Protein AF-A0A6V7J7A9-F1 (afdb_monomer_lite)

pLDDT: mean 93.99, std 9.06, range [58.25, 98.62]

InterPro domains:
  IPR006077 Vinculin/alpha-catenin [PF01044] (7-82)
  IPR030045 Alpha-catulin 1 [PTHR46342] (4-82)
  IPR036723 Alpha-catenin/vinculin-like superfamily [SSF47220] (5-82)

Radius of gyration: 24.55 Å; chains: 1; bounding box: 48×20×72 Å

Foldseek 3Di:
DVVVVVVVVVVVVVVVVVVVVVVVVVVVVVVVLVVVLVVLVVQLVVLVVLLVVDDDDVSNVVSVVSSVVSVVVNVVSVVVVD

Sequence (82 aa):
MEDTLADRGSVVRAARCLLGSVTRVLLLADIVVVKQLLLAKDKVARSLGRLESVSNFTEFVKAFSQFGAEMVELAHLTGDRQ

Organism: NCBI:txid1563983

Secondary structure (DSSP, 8-state):
-HHHHHHHHHHHHHHHHHHHHHHHHHHHHHHHHHHHHHHHHHHHHHHHHHHHT--SHHHHHHHHHHHHHHHHHHHHHHHTT-

Structure (mmCIF, N/CA/C/O backbone):
data_AF-A0A6V7J7A9-F1
#
_entry.id   AF-A0A6V7J7A9-F1
#
loop_
_atom_site.group_PDB
_atom_site.id
_atom_site.type_symbol
_atom_site.label_atom_id
_atom_site.label_alt_id
_atom_site.label_comp_id
_atom_site.label_asym_id
_atom_site.label_entity_id
_atom_site.label_seq_id
_atom_site.pdbx_PDB_ins_code
_atom_site.Cartn_x
_atom_site.Cartn_y
_atom_site.Cartn_z
_atom_site.occupancy
_atom_site.B_iso_or_equiv
_atom_site.auth_seq_id
_atom_site.auth_comp_id
_atom_site.auth_asym_id
_atom_site.auth_atom_id
_atom_site.pdbx_PDB_model_num
ATOM 1 N N . MET A 1 1 ? 32.816 2.642 -42.708 1.00 58.25 1 MET A N 1
ATOM 2 C CA . MET A 1 1 ? 31.433 3.177 -42.637 1.00 58.25 1 MET A CA 1
ATOM 3 C C . MET A 1 1 ? 30.473 2.146 -42.031 1.00 58.25 1 MET A C 1
ATOM 5 O O . MET A 1 1 ? 29.618 2.545 -41.252 1.00 58.25 1 MET A O 1
ATOM 9 N N . GLU A 1 2 ? 30.647 0.840 -42.293 1.00 61.19 2 GLU A N 1
ATOM 10 C CA . GLU A 1 2 ? 29.889 -0.250 -41.638 1.00 61.19 2 GLU A CA 1
ATOM 11 C C . GLU A 1 2 ? 30.115 -0.369 -40.118 1.00 61.19 2 GLU A C 1
ATOM 13 O O . GLU A 1 2 ? 29.138 -0.513 -39.383 1.00 61.19 2 GLU A O 1
ATOM 18 N N . ASP A 1 3 ? 31.349 -0.215 -39.621 1.00 64.50 3 ASP A N 1
ATOM 19 C CA . ASP A 1 3 ? 31.643 -0.328 -38.177 1.00 64.50 3 ASP A CA 1
ATOM 20 C C . ASP A 1 3 ? 30.863 0.678 -37.315 1.00 64.50 3 ASP A C 1
ATOM 22 O O . ASP A 1 3 ? 30.385 0.355 -36.230 1.00 64.50 3 ASP A O 1
ATOM 26 N N . THR A 1 4 ? 30.646 1.894 -37.821 1.00 72.75 4 THR A N 1
ATOM 27 C CA . THR A 1 4 ? 29.897 2.944 -37.113 1.00 72.75 4 THR A CA 1
ATOM 28 C C . THR A 1 4 ? 28.396 2.632 -37.024 1.00 72.75 4 THR A C 1
ATOM 30 O O . THR A 1 4 ? 27.729 3.043 -36.073 1.00 72.75 4 THR A O 1
ATOM 33 N N . LEU A 1 5 ? 27.840 1.905 -38.000 1.00 71.12 5 LEU A N 1
ATOM 34 C CA . LEU A 1 5 ? 26.440 1.463 -37.978 1.00 71.12 5 LEU A CA 1
ATOM 35 C C . LEU A 1 5 ? 26.249 0.282 -37.017 1.00 71.12 5 LEU A C 1
ATOM 37 O O . LEU A 1 5 ? 25.265 0.253 -36.272 1.00 71.12 5 LEU A O 1
ATOM 41 N N . ALA A 1 6 ? 27.204 -0.654 -36.990 1.00 74.50 6 ALA A N 1
ATOM 42 C CA . ALA A 1 6 ? 27.219 -1.765 -36.042 1.00 74.50 6 ALA A CA 1
ATOM 43 C C . ALA A 1 6 ? 27.331 -1.271 -34.588 1.00 74.50 6 ALA A C 1
ATOM 45 O O . ALA A 1 6 ? 26.589 -1.744 -33.720 1.00 74.50 6 ALA A O 1
ATOM 46 N N . ASP A 1 7 ? 28.177 -0.267 -34.342 1.00 84.19 7 ASP A N 1
ATOM 47 C CA . ASP A 1 7 ? 28.346 0.365 -33.033 1.00 84.19 7 ASP A CA 1
ATOM 48 C C . ASP A 1 7 ? 27.070 1.084 -32.569 1.00 84.19 7 ASP A C 1
ATOM 50 O O . ASP A 1 7 ? 26.560 0.812 -31.481 1.00 84.19 7 ASP A O 1
ATOM 54 N N . ARG A 1 8 ? 26.433 1.878 -33.445 1.00 88.75 8 ARG A N 1
ATOM 55 C CA . ARG A 1 8 ? 25.109 2.468 -33.163 1.00 88.75 8 ARG A CA 1
ATOM 56 C C . ARG A 1 8 ? 24.061 1.404 -32.836 1.00 88.75 8 ARG A C 1
ATOM 58 O O . ARG A 1 8 ? 23.281 1.576 -31.901 1.00 88.75 8 ARG A O 1
ATOM 65 N N . GLY A 1 9 ? 24.048 0.288 -33.564 1.00 92.19 9 GLY A N 1
ATOM 66 C CA . GLY A 1 9 ? 23.161 -0.839 -33.274 1.00 92.19 9 GLY A CA 1
ATOM 67 C C . GLY A 1 9 ? 23.423 -1.466 -31.900 1.00 92.19 9 GLY A C 1
ATOM 68 O O . GLY A 1 9 ? 22.477 -1.850 -31.205 1.00 92.19 9 GLY A O 1
ATOM 69 N N . SER A 1 10 ? 24.690 -1.539 -31.486 1.00 93.69 10 SER A N 1
ATOM 70 C CA . SER A 1 10 ? 25.101 -2.035 -30.170 1.00 93.69 10 SER A CA 1
ATOM 71 C C . SER A 1 10 ? 24.627 -1.111 -29.041 1.00 93.69 10 SER A C 1
ATOM 73 O O . SER A 1 10 ? 23.966 -1.577 -28.109 1.00 93.69 10 SER A O 1
ATOM 75 N N . VAL A 1 11 ? 24.829 0.202 -29.195 1.00 95.25 11 VAL A N 1
ATOM 76 C CA . VAL A 1 11 ? 24.411 1.232 -28.235 1.00 95.25 11 VAL A CA 1
ATOM 77 C C . VAL A 1 11 ? 22.894 1.243 -28.080 1.00 95.25 11 VAL A C 1
ATOM 79 O O . VAL A 1 11 ? 22.383 1.242 -26.962 1.00 95.25 11 VAL A O 1
ATOM 82 N N . VAL A 1 12 ? 22.148 1.174 -29.185 1.00 96.31 12 VAL A N 1
ATOM 83 C CA . VAL A 1 12 ? 20.679 1.149 -29.138 1.00 96.31 12 VAL A CA 1
ATOM 84 C C . VAL A 1 12 ? 20.169 -0.120 -28.438 1.00 96.31 12 VAL A C 1
ATOM 86 O O . VAL A 1 12 ? 19.201 -0.056 -27.676 1.00 96.31 12 VAL A O 1
ATOM 89 N N . ARG A 1 13 ? 20.808 -1.283 -28.642 1.00 96.06 13 ARG A N 1
ATOM 90 C CA . ARG A 1 13 ? 20.467 -2.508 -27.894 1.00 96.06 13 ARG A CA 1
ATOM 91 C C . ARG A 1 13 ? 20.756 -2.359 -26.400 1.00 96.06 13 ARG A C 1
ATOM 93 O O . ARG A 1 13 ? 19.890 -2.701 -25.598 1.00 96.06 13 ARG A O 1
ATOM 100 N N . ALA A 1 14 ? 21.918 -1.821 -26.035 1.00 96.75 14 ALA A N 1
ATOM 101 C CA . ALA A 1 14 ? 22.287 -1.592 -24.641 1.00 96.75 14 ALA A CA 1
ATOM 102 C C . ALA A 1 14 ? 21.311 -0.627 -23.947 1.00 96.75 14 ALA A C 1
ATOM 104 O O . ALA A 1 14 ? 20.801 -0.936 -22.872 1.00 96.75 14 ALA A O 1
ATOM 105 N N . ALA A 1 15 ? 20.964 0.483 -24.605 1.00 97.81 15 ALA A N 1
ATOM 106 C CA . ALA A 1 15 ? 19.993 1.451 -24.105 1.00 97.81 15 ALA A CA 1
ATOM 107 C C . ALA A 1 15 ? 18.602 0.829 -23.904 1.00 97.81 15 ALA A C 1
ATOM 109 O O . ALA A 1 15 ? 17.975 1.048 -22.869 1.00 97.81 15 ALA A O 1
ATOM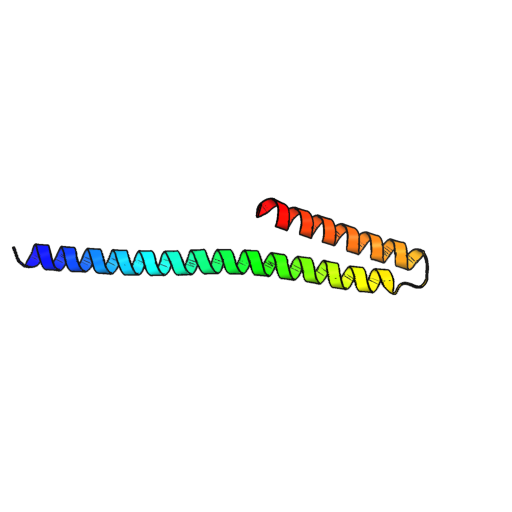 110 N N . ARG A 1 16 ? 18.132 -0.006 -24.845 1.00 97.81 16 ARG A N 1
ATOM 111 C CA . ARG A 1 16 ? 16.865 -0.744 -24.687 1.00 97.81 16 ARG A CA 1
ATOM 112 C C . ARG A 1 16 ? 16.900 -1.722 -23.514 1.00 97.81 16 ARG A C 1
ATOM 114 O O . ARG A 1 16 ? 15.934 -1.779 -22.759 1.00 97.81 16 ARG A O 1
ATOM 121 N N . CYS A 1 17 ? 17.994 -2.465 -23.338 1.00 98.25 17 CYS A N 1
ATOM 122 C CA . CYS A 1 17 ? 18.162 -3.348 -22.181 1.00 98.25 17 CYS A CA 1
ATOM 123 C C . CYS A 1 17 ? 18.146 -2.567 -20.863 1.00 98.25 17 CYS A C 1
ATOM 125 O O . CYS A 1 17 ? 17.497 -2.998 -19.910 1.00 98.25 17 CYS A O 1
ATOM 127 N N . LEU A 1 18 ? 18.823 -1.417 -20.812 1.00 98.25 18 LEU A N 1
ATOM 128 C CA . LEU A 1 18 ? 18.834 -0.558 -19.633 1.00 98.25 18 LEU A CA 1
ATOM 129 C C . LEU A 1 18 ? 17.429 -0.043 -19.314 1.00 98.25 18 LEU A C 1
ATOM 131 O O . LEU A 1 18 ? 16.962 -0.239 -18.196 1.00 98.25 18 LEU A O 1
ATOM 135 N N . LEU A 1 19 ? 16.730 0.529 -20.299 1.00 98.31 19 LEU A N 1
ATOM 136 C CA . LEU A 1 19 ? 15.348 0.992 -20.149 1.00 98.31 19 LEU A CA 1
ATOM 137 C C . LEU A 1 19 ? 14.434 -0.132 -19.654 1.00 98.31 19 LEU A C 1
ATOM 139 O O . LEU A 1 19 ? 13.737 0.046 -18.662 1.00 98.31 19 LEU A O 1
ATOM 143 N N . GLY A 1 20 ? 14.498 -1.317 -20.267 1.00 98.50 20 GLY A N 1
ATOM 144 C CA . GLY A 1 20 ? 13.695 -2.463 -19.839 1.00 98.50 20 GLY A CA 1
ATOM 145 C C . GLY A 1 20 ? 13.997 -2.920 -18.408 1.00 98.50 20 GLY A C 1
ATOM 146 O O . GLY A 1 20 ? 13.102 -3.361 -17.689 1.00 98.50 20 GLY A O 1
ATOM 147 N N . SER A 1 21 ? 15.245 -2.818 -17.953 1.00 98.50 21 SER A N 1
ATOM 148 C CA . SER A 1 21 ? 15.611 -3.118 -16.563 1.00 98.50 21 SER A CA 1
ATOM 149 C C . SER A 1 21 ? 15.135 -2.037 -15.594 1.00 98.50 21 SER A C 1
ATOM 151 O O . SER A 1 21 ? 14.546 -2.373 -14.571 1.00 98.50 21 SER A O 1
ATOM 153 N N . VAL A 1 22 ? 15.299 -0.758 -15.940 1.00 98.50 22 VAL A N 1
ATOM 154 C CA . VAL A 1 22 ? 14.811 0.372 -15.134 1.00 98.50 22 VAL A CA 1
ATOM 155 C C . VAL A 1 22 ? 13.292 0.310 -14.982 1.00 98.50 22 VAL A C 1
ATOM 157 O O . VAL A 1 22 ? 12.796 0.367 -13.861 1.00 98.50 22 VAL A O 1
ATOM 160 N N . THR A 1 23 ? 12.544 0.098 -16.069 1.00 98.50 23 THR A N 1
ATOM 161 C CA . THR A 1 23 ? 11.082 -0.042 -16.012 1.00 98.50 23 THR A CA 1
ATOM 162 C C . THR A 1 23 ? 10.661 -1.182 -15.087 1.00 98.50 23 THR A C 1
ATOM 164 O O . THR A 1 23 ? 9.765 -0.998 -14.270 1.00 98.50 23 THR A O 1
ATOM 167 N N . ARG A 1 24 ? 11.326 -2.344 -15.151 1.00 98.62 24 ARG A N 1
ATOM 168 C CA . ARG A 1 24 ? 11.027 -3.474 -14.253 1.00 98.62 24 ARG A CA 1
ATOM 169 C C . ARG A 1 24 ? 11.254 -3.125 -12.782 1.00 98.62 24 ARG A C 1
ATOM 171 O O . ARG A 1 24 ? 10.435 -3.500 -11.950 1.00 98.62 24 ARG A O 1
ATOM 178 N N . VAL A 1 25 ? 12.322 -2.396 -12.462 1.00 98.62 25 VAL A N 1
ATOM 179 C CA . VAL A 1 25 ? 12.607 -1.957 -11.086 1.00 98.62 25 VAL A CA 1
ATOM 180 C C . VAL A 1 25 ? 11.567 -0.951 -10.598 1.00 98.62 25 VAL A C 1
ATOM 182 O O . VAL A 1 25 ? 11.053 -1.110 -9.495 1.00 98.62 25 VAL A O 1
ATOM 185 N N . LEU A 1 26 ? 11.212 0.042 -11.417 1.00 98.12 26 LEU A N 1
ATOM 186 C CA . LEU A 1 26 ? 10.199 1.039 -11.058 1.00 98.12 26 LEU A CA 1
ATOM 187 C C . LEU A 1 26 ? 8.822 0.398 -10.833 1.00 98.12 26 LEU A C 1
ATOM 189 O O . LEU A 1 26 ? 8.148 0.726 -9.862 1.00 98.12 26 LEU A O 1
ATOM 193 N N . LEU A 1 27 ? 8.439 -0.572 -11.669 1.00 98.44 27 LEU A N 1
ATOM 194 C CA . LEU A 1 27 ? 7.208 -1.342 -11.472 1.00 98.44 27 LEU A CA 1
ATOM 195 C C . LEU A 1 27 ? 7.245 -2.170 -10.183 1.00 98.44 27 LEU A C 1
ATOM 197 O O . LEU A 1 27 ? 6.255 -2.225 -9.463 1.00 98.44 27 LEU A O 1
ATOM 201 N N . LEU A 1 28 ? 8.376 -2.809 -9.866 1.00 98.31 28 LEU A N 1
ATOM 202 C CA . LEU A 1 28 ? 8.518 -3.534 -8.602 1.00 98.31 28 LEU A CA 1
ATOM 203 C C . LEU A 1 28 ? 8.415 -2.601 -7.395 1.00 98.31 28 LEU A C 1
ATOM 205 O O . LEU A 1 28 ? 7.773 -2.971 -6.415 1.00 98.31 28 LEU A O 1
ATOM 209 N N . ALA A 1 29 ? 9.006 -1.408 -7.466 1.00 97.00 29 ALA A N 1
ATOM 210 C CA . ALA A 1 29 ? 8.884 -0.406 -6.415 1.00 97.00 29 ALA A CA 1
ATOM 211 C C . ALA A 1 29 ? 7.414 -0.008 -6.196 1.00 97.00 29 ALA A C 1
ATOM 213 O O . ALA A 1 29 ? 6.941 -0.053 -5.062 1.00 97.00 29 ALA A O 1
ATOM 214 N N . ASP A 1 30 ? 6.671 0.271 -7.271 1.00 96.56 30 ASP A N 1
ATOM 215 C CA . ASP A 1 30 ? 5.238 0.584 -7.194 1.00 96.56 30 ASP A CA 1
ATOM 216 C C . ASP A 1 30 ? 4.424 -0.574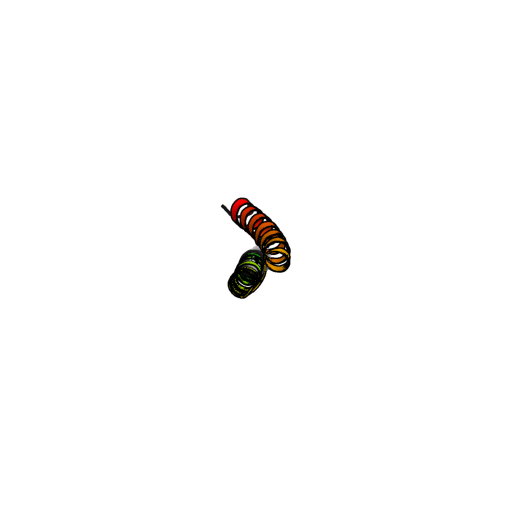 -6.585 1.00 96.56 30 ASP A C 1
ATOM 218 O O . ASP A 1 30 ? 3.648 -0.384 -5.646 1.00 96.56 30 ASP A O 1
ATOM 222 N N . ILE A 1 31 ? 4.682 -1.813 -7.021 1.00 97.69 31 ILE A N 1
ATOM 223 C CA . ILE A 1 31 ? 4.046 -3.014 -6.457 1.00 97.69 31 ILE A CA 1
ATOM 224 C C . ILE A 1 31 ? 4.323 -3.139 -4.952 1.00 97.69 31 ILE A C 1
ATOM 226 O O . ILE A 1 31 ? 3.428 -3.523 -4.196 1.00 97.69 31 ILE A O 1
ATOM 230 N N . VAL A 1 32 ? 5.547 -2.854 -4.499 1.00 96.94 32 VAL A N 1
ATOM 231 C CA . VAL A 1 32 ? 5.904 -2.910 -3.074 1.00 96.94 32 VAL A CA 1
ATOM 232 C C . VAL A 1 32 ? 5.117 -1.873 -2.275 1.00 96.94 32 VAL A C 1
ATOM 234 O O . VAL A 1 32 ? 4.562 -2.230 -1.237 1.00 96.94 32 VAL A O 1
ATOM 237 N N . VAL A 1 33 ? 4.994 -0.641 -2.775 1.00 95.44 33 VAL A N 1
ATOM 238 C CA . VAL A 1 33 ? 4.188 0.412 -2.133 1.00 95.44 33 VAL A CA 1
ATOM 239 C C . VAL A 1 33 ? 2.723 -0.018 -2.021 1.00 95.44 33 VAL A C 1
ATOM 241 O O . VAL A 1 33 ? 2.127 0.055 -0.944 1.00 95.44 33 VAL A O 1
ATOM 244 N N . VAL A 1 34 ? 2.141 -0.563 -3.095 1.00 96.81 34 VAL A N 1
ATOM 245 C CA . VAL A 1 34 ? 0.763 -1.084 -3.068 1.00 96.81 34 VAL A CA 1
ATOM 246 C C . VAL A 1 34 ? 0.615 -2.226 -2.060 1.00 96.81 34 VAL A C 1
ATOM 248 O O . VAL A 1 34 ? -0.359 -2.262 -1.309 1.00 96.81 34 VAL A O 1
ATOM 251 N N . LYS A 1 35 ? 1.581 -3.149 -1.989 1.00 97.25 35 LYS A N 1
ATOM 252 C CA . LYS A 1 35 ? 1.559 -4.240 -1.003 1.00 97.25 35 LYS A CA 1
ATOM 253 C C . LYS A 1 35 ? 1.634 -3.728 0.432 1.00 97.25 35 LYS A C 1
ATOM 255 O O . LYS A 1 35 ? 0.916 -4.251 1.278 1.00 97.25 35 LYS A O 1
ATOM 260 N N . GLN A 1 36 ? 2.458 -2.721 0.713 1.00 96.25 36 GLN A N 1
ATOM 261 C CA . GLN A 1 36 ? 2.532 -2.110 2.044 1.00 96.25 36 GLN A CA 1
ATOM 262 C C . GLN A 1 36 ? 1.188 -1.497 2.452 1.00 96.25 36 GLN A C 1
ATOM 264 O O . GLN A 1 36 ? 0.718 -1.745 3.561 1.00 96.25 36 GLN A O 1
ATOM 269 N N . LEU A 1 37 ? 0.517 -0.798 1.532 1.00 96.50 37 LEU A N 1
ATOM 270 C CA . LEU A 1 37 ? -0.826 -0.261 1.765 1.00 96.50 37 LEU A CA 1
ATOM 271 C C . LEU A 1 37 ? -1.863 -1.347 2.044 1.00 96.50 37 LEU A C 1
ATOM 273 O O . LEU A 1 37 ? -2.650 -1.221 2.982 1.00 96.50 37 LEU A O 1
ATOM 277 N N . LEU A 1 38 ? -1.858 -2.429 1.260 1.00 97.50 38 LEU A N 1
ATOM 278 C CA . LEU A 1 38 ? -2.763 -3.558 1.481 1.00 97.50 38 LEU A CA 1
ATOM 279 C C . LEU A 1 38 ? -2.526 -4.204 2.853 1.00 97.50 38 LEU A C 1
ATOM 281 O O . LEU A 1 38 ? -3.485 -4.462 3.576 1.00 97.50 38 LEU A O 1
ATOM 285 N N . LEU A 1 39 ? -1.263 -4.394 3.247 1.00 97.94 39 LEU A N 1
ATOM 286 C CA . LEU A 1 39 ? -0.907 -4.951 4.553 1.00 97.94 39 LEU A CA 1
ATOM 287 C C . LEU A 1 39 ? -1.366 -4.061 5.715 1.00 97.94 39 LEU A C 1
ATOM 289 O O . LEU A 1 39 ? -1.915 -4.579 6.690 1.00 97.94 39 LEU A O 1
ATOM 293 N N . ALA A 1 40 ? -1.178 -2.742 5.614 1.00 97.38 40 ALA A N 1
ATOM 294 C CA . ALA A 1 40 ? -1.646 -1.790 6.620 1.00 97.38 40 ALA A CA 1
ATOM 295 C C . ALA A 1 40 ? -3.179 -1.798 6.728 1.00 97.38 40 ALA A C 1
ATOM 297 O O . ALA A 1 40 ? -3.730 -1.911 7.824 1.00 97.38 40 ALA A O 1
ATOM 298 N N . LYS A 1 41 ? -3.879 -1.793 5.587 1.00 97.62 41 LYS A N 1
ATOM 299 C CA . LYS A 1 41 ? -5.343 -1.900 5.535 1.00 97.62 41 LYS A CA 1
ATOM 300 C C . LYS A 1 41 ? -5.850 -3.217 6.136 1.00 97.62 41 LYS A C 1
ATOM 302 O O . LYS A 1 41 ? -6.858 -3.222 6.839 1.00 97.62 41 LYS A O 1
ATOM 307 N N . ASP A 1 42 ? -5.159 -4.334 5.916 1.00 98.25 42 ASP A N 1
ATOM 308 C CA . ASP A 1 42 ? -5.535 -5.624 6.507 1.00 98.25 42 ASP A CA 1
ATOM 309 C C . ASP A 1 42 ? -5.275 -5.676 8.018 1.00 98.25 42 ASP A C 1
ATOM 311 O O . ASP A 1 42 ? -6.020 -6.324 8.755 1.00 98.25 42 ASP A O 1
ATOM 315 N N . LYS A 1 43 ? -4.242 -4.981 8.506 1.00 97.69 43 LYS A N 1
ATOM 316 C CA . LYS A 1 43 ? -3.978 -4.804 9.941 1.00 97.69 43 LYS A CA 1
ATOM 317 C C . LYS A 1 43 ? -5.147 -4.074 10.615 1.00 97.69 43 LYS A C 1
ATOM 319 O O . LYS A 1 43 ? -5.745 -4.640 11.527 1.00 97.69 43 LYS A O 1
ATOM 324 N N . VAL A 1 44 ? -5.550 -2.931 10.051 1.00 98.31 44 VAL A N 1
ATOM 325 C CA . VAL A 1 44 ? -6.722 -2.150 10.481 1.00 98.31 44 VAL A CA 1
ATOM 326 C C . VAL A 1 44 ? -8.002 -2.989 10.469 1.00 98.31 44 VAL A C 1
ATOM 328 O O . VAL A 1 44 ? -8.757 -2.980 11.437 1.00 98.31 44 VAL A O 1
ATOM 331 N N . ALA A 1 45 ? -8.252 -3.760 9.405 1.00 98.25 45 ALA A N 1
ATOM 332 C CA . ALA A 1 45 ? -9.441 -4.611 9.328 1.00 98.25 45 ALA A CA 1
ATOM 333 C C . ALA A 1 45 ? -9.469 -5.677 10.441 1.00 98.25 45 ALA A C 1
ATOM 335 O O . ALA A 1 45 ? -10.510 -5.917 11.053 1.00 98.25 45 ALA A O 1
ATOM 336 N N . ARG A 1 46 ? -8.320 -6.298 10.743 1.00 98.38 46 ARG A N 1
ATOM 337 C CA . ARG A 1 46 ? -8.206 -7.281 11.833 1.00 98.38 46 ARG A CA 1
ATOM 338 C C . ARG A 1 46 ? -8.394 -6.649 13.210 1.00 98.38 46 ARG A C 1
ATOM 340 O O . ARG A 1 46 ? -9.071 -7.238 14.052 1.00 98.38 46 ARG A O 1
ATOM 347 N N . SER A 1 47 ? -7.787 -5.491 13.468 1.00 98.12 47 SER A N 1
ATOM 348 C CA . SER A 1 47 ? -7.928 -4.822 14.764 1.00 98.12 47 SER A CA 1
ATOM 349 C C . SER A 1 47 ? -9.332 -4.270 14.982 1.00 98.12 47 SER A C 1
ATOM 351 O O . SER A 1 47 ? -9.813 -4.346 16.112 1.00 98.12 47 SER A O 1
ATOM 353 N N . LEU A 1 48 ? -10.018 -3.829 13.921 1.00 98.25 48 LEU A N 1
ATOM 354 C CA . LEU A 1 48 ? -11.435 -3.470 13.966 1.00 98.25 48 LEU A CA 1
ATOM 355 C C . LEU A 1 48 ? -12.309 -4.672 14.339 1.00 98.25 48 LEU A C 1
ATOM 357 O O . LEU A 1 48 ? -13.073 -4.589 15.294 1.00 98.25 48 LEU A O 1
ATOM 361 N N . GLY A 1 49 ? -12.129 -5.819 13.675 1.00 97.75 49 GLY A N 1
ATOM 362 C CA . GLY A 1 49 ? -12.873 -7.034 14.025 1.00 97.75 49 GLY A CA 1
ATOM 363 C C . GLY A 1 49 ? -12.636 -7.478 15.476 1.00 97.75 49 GLY A C 1
ATOM 364 O O . GLY A 1 49 ? -13.554 -7.922 16.161 1.00 97.75 49 GLY A O 1
ATOM 365 N N . ARG A 1 50 ? -11.415 -7.294 16.002 1.00 97.06 50 ARG A N 1
ATOM 366 C CA . ARG A 1 50 ? -11.137 -7.536 17.426 1.00 97.06 50 ARG A CA 1
ATOM 367 C C . ARG A 1 50 ? -11.852 -6.527 18.327 1.00 97.06 50 ARG A C 1
ATOM 369 O O . ARG A 1 50 ? -12.388 -6.932 19.354 1.00 97.06 50 ARG A O 1
ATOM 376 N N . LEU A 1 51 ? -11.861 -5.246 17.959 1.00 98.00 51 LEU A N 1
ATOM 377 C CA . LEU A 1 51 ? -12.555 -4.183 18.688 1.00 98.00 51 LEU A CA 1
ATOM 378 C C . LEU A 1 51 ? -14.069 -4.434 18.775 1.00 98.00 51 LEU A C 1
ATOM 380 O O . LEU A 1 51 ? -14.652 -4.176 19.820 1.00 98.00 51 LEU A O 1
ATOM 384 N N . GLU A 1 52 ? -14.683 -4.990 17.729 1.00 97.25 52 GLU A N 1
ATOM 385 C CA . GLU A 1 52 ? -16.104 -5.378 17.705 1.00 97.25 52 GLU A CA 1
ATOM 386 C C . GLU A 1 52 ? -16.425 -6.567 18.630 1.00 97.25 52 GLU A C 1
ATOM 388 O O . GLU A 1 52 ? -17.560 -6.720 19.072 1.00 97.25 52 GLU A O 1
ATOM 393 N N . SER A 1 53 ? -15.429 -7.402 18.944 1.00 96.44 53 SER A N 1
ATOM 394 C CA . SER A 1 53 ? -15.603 -8.644 19.717 1.00 96.44 53 SER A CA 1
ATOM 395 C C . SER A 1 53 ? -15.404 -8.512 21.235 1.00 96.44 53 SER A C 1
ATOM 397 O O . SER A 1 53 ? -15.627 -9.477 21.968 1.00 96.44 53 SER A O 1
ATOM 399 N N . VAL A 1 54 ? -14.947 -7.355 21.727 1.00 97.69 54 VAL A N 1
ATOM 400 C CA . VAL A 1 54 ? -14.632 -7.160 23.155 1.00 97.69 54 VAL A CA 1
ATOM 401 C C . VAL A 1 54 ? -15.890 -7.173 24.028 1.00 97.69 54 VAL A C 1
ATOM 403 O O . VAL A 1 54 ? -16.946 -6.689 23.632 1.00 97.69 54 VAL A O 1
ATOM 406 N N . SER A 1 55 ? -15.766 -7.688 25.253 1.00 95.94 55 SER A N 1
ATOM 407 C CA . SER A 1 55 ? -16.907 -7.880 26.170 1.00 95.94 55 SER A CA 1
ATOM 408 C C . SER A 1 55 ? -16.872 -6.988 27.413 1.00 95.94 55 SER A C 1
ATOM 410 O O . SER A 1 55 ? -17.808 -6.992 28.211 1.00 95.94 55 SER A O 1
ATOM 412 N N . ASN A 1 56 ? -15.798 -6.216 27.601 1.00 97.62 56 ASN A N 1
ATOM 413 C CA . ASN A 1 56 ? -15.652 -5.312 28.734 1.00 97.62 56 ASN A CA 1
ATOM 414 C C . ASN A 1 56 ? -14.872 -4.043 28.375 1.00 97.62 56 ASN A C 1
ATOM 416 O O . ASN A 1 56 ? -14.132 -3.981 27.393 1.00 97.62 56 ASN A O 1
ATOM 420 N N . PHE A 1 57 ? -15.031 -3.025 29.220 1.00 97.62 57 PHE A N 1
ATOM 421 C CA . PHE A 1 57 ? -14.483 -1.695 28.974 1.00 97.62 57 PHE A CA 1
ATOM 422 C C . PHE A 1 57 ? -12.949 -1.662 28.971 1.00 97.62 57 PHE A C 1
ATOM 424 O O . PHE A 1 57 ? -12.343 -0.970 28.157 1.00 97.62 57 PHE A O 1
ATOM 431 N N . THR A 1 58 ? -12.293 -2.428 29.844 1.00 97.88 58 THR A N 1
ATOM 432 C CA . THR A 1 58 ? -10.825 -2.458 29.900 1.00 97.88 58 THR A CA 1
ATOM 433 C C . THR A 1 58 ? -10.225 -3.045 28.622 1.00 97.88 58 THR A C 1
ATOM 435 O O . THR A 1 58 ? -9.244 -2.514 28.101 1.00 97.88 58 THR A O 1
ATOM 438 N N . GLU A 1 59 ? -10.812 -4.117 28.092 1.00 97.56 59 GLU A N 1
ATOM 439 C CA . GLU A 1 59 ? -10.429 -4.685 26.7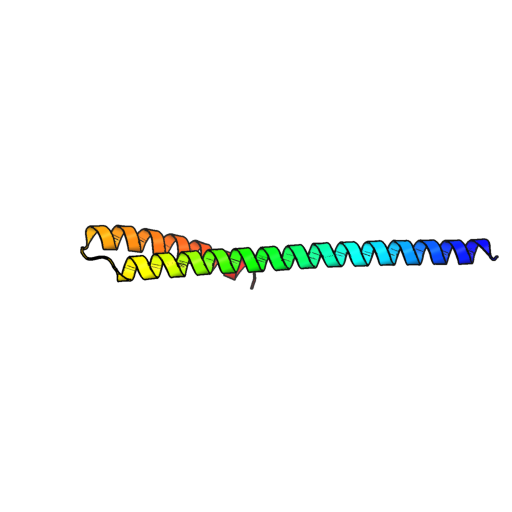97 1.00 97.56 59 GLU A CA 1
ATOM 440 C C . GLU A 1 59 ? -10.756 -3.751 25.640 1.00 97.56 59 GLU A C 1
ATOM 442 O O . GLU A 1 59 ? -9.923 -3.592 24.748 1.00 97.56 59 GLU A O 1
ATOM 447 N N . PHE A 1 60 ? -11.911 -3.082 25.687 1.00 98.38 60 PHE A N 1
ATOM 448 C CA . PHE A 1 60 ? -12.280 -2.074 24.701 1.00 98.38 60 PHE A CA 1
ATOM 449 C C . PHE A 1 60 ? -11.222 -0.975 24.600 1.00 98.38 60 PHE A C 1
ATOM 451 O O . PHE A 1 60 ? -10.724 -0.720 23.509 1.00 98.38 60 PHE A O 1
ATOM 458 N N . VAL A 1 61 ? -10.807 -0.374 25.721 1.00 98.31 61 VAL A N 1
ATOM 459 C CA . VAL A 1 61 ? -9.800 0.702 25.714 1.00 98.31 61 VAL A CA 1
ATOM 460 C C . VAL A 1 61 ? -8.479 0.222 25.100 1.00 98.31 61 VAL A C 1
ATOM 462 O O . VAL A 1 61 ? -7.880 0.928 24.286 1.00 98.31 61 VAL A O 1
ATOM 465 N N . LYS A 1 62 ? -8.043 -1.003 25.424 1.00 97.31 62 LYS A N 1
ATOM 466 C CA . LYS A 1 62 ? -6.828 -1.601 24.844 1.00 97.31 62 LYS A CA 1
ATOM 467 C C . LYS A 1 62 ? -6.970 -1.850 23.339 1.00 97.31 62 LYS A C 1
ATOM 469 O O . LYS A 1 62 ? -6.076 -1.499 22.571 1.00 97.31 62 LYS A O 1
ATOM 474 N N . ALA A 1 63 ? -8.079 -2.452 22.910 1.00 97.88 63 ALA A N 1
ATOM 475 C CA . ALA A 1 63 ? -8.334 -2.746 21.503 1.00 97.88 63 ALA A CA 1
ATOM 476 C C . ALA A 1 63 ? -8.479 -1.462 20.673 1.00 97.88 63 ALA A C 1
ATOM 478 O O . ALA A 1 63 ? -7.911 -1.382 19.585 1.00 97.88 63 ALA A O 1
ATOM 479 N N . PHE A 1 64 ? -9.163 -0.453 21.216 1.00 98.31 64 PHE A N 1
ATOM 480 C CA . PHE A 1 64 ? -9.377 0.844 20.582 1.00 98.31 64 PHE A CA 1
ATOM 481 C C . PHE A 1 64 ? -8.062 1.604 20.402 1.00 98.31 64 PHE A C 1
ATOM 483 O O . PHE A 1 64 ? -7.804 2.129 19.323 1.00 98.31 64 PHE A O 1
ATOM 490 N N . SER A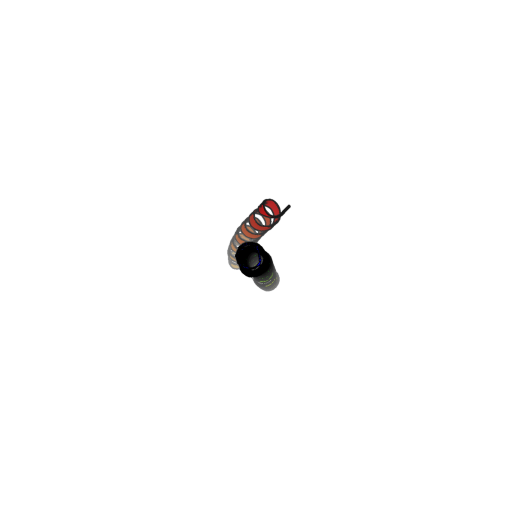 1 65 ? -7.192 1.607 21.420 1.00 98.12 65 SER A N 1
ATOM 491 C CA . SER A 1 65 ? -5.865 2.224 21.320 1.00 98.12 65 SER A CA 1
ATOM 492 C C . SER A 1 65 ? -5.013 1.586 20.216 1.00 98.12 65 SER A C 1
ATOM 494 O O . SER A 1 65 ? -4.395 2.311 19.438 1.00 98.12 65 SER A O 1
ATOM 496 N N . GLN A 1 66 ? -5.030 0.251 20.094 1.00 97.88 66 GLN A N 1
ATOM 497 C CA . GLN A 1 66 ? -4.321 -0.442 19.014 1.00 97.88 66 GLN A CA 1
ATOM 498 C C . GLN A 1 66 ? -4.906 -0.104 17.638 1.00 97.88 66 GLN A C 1
ATOM 500 O O . GLN A 1 66 ? -4.158 0.241 16.728 1.00 97.88 66 GLN A O 1
ATOM 505 N N . PHE A 1 67 ? -6.229 -0.200 17.487 1.00 98.44 67 PHE A N 1
ATOM 506 C CA . PHE A 1 67 ? -6.912 0.133 16.236 1.00 98.44 67 PHE A CA 1
ATOM 507 C C . PHE A 1 67 ? -6.598 1.572 15.797 1.00 98.44 67 PHE A C 1
ATOM 509 O O . PHE A 1 67 ? -6.249 1.806 14.643 1.00 98.44 67 PHE A O 1
ATOM 516 N N . GLY A 1 68 ? -6.640 2.526 16.733 1.00 97.94 68 GLY A N 1
ATOM 517 C CA . GLY A 1 68 ? -6.303 3.924 16.478 1.00 97.94 68 GLY A CA 1
ATOM 518 C C . GLY A 1 68 ? -4.867 4.114 15.983 1.00 97.94 68 GLY A C 1
ATOM 519 O O . GLY A 1 68 ? -4.656 4.807 14.992 1.00 97.94 68 GLY A O 1
ATOM 520 N N . ALA A 1 69 ? -3.884 3.464 16.615 1.00 97.88 69 ALA A N 1
ATOM 521 C CA . ALA A 1 69 ? -2.487 3.541 16.180 1.00 97.88 69 ALA A CA 1
ATOM 522 C C . ALA A 1 69 ? -2.287 3.001 14.750 1.00 97.88 69 ALA A C 1
ATOM 524 O O . ALA A 1 69 ? -1.583 3.609 13.946 1.00 97.88 69 ALA A O 1
ATOM 525 N N . GLU A 1 70 ? -2.943 1.890 14.413 1.00 98.06 70 GLU A N 1
ATOM 526 C CA . GLU A 1 70 ? -2.885 1.294 13.071 1.00 98.06 70 GLU A CA 1
ATOM 527 C C . GLU A 1 70 ? -3.602 2.145 12.016 1.00 98.06 70 GLU A C 1
ATOM 529 O O . GLU A 1 70 ? -3.154 2.219 10.874 1.00 98.06 70 GLU A O 1
ATOM 534 N N . MET A 1 71 ? -4.685 2.827 12.394 1.00 97.19 71 MET A N 1
ATOM 535 C CA . MET A 1 71 ? -5.369 3.788 11.527 1.00 97.19 71 MET A CA 1
ATOM 536 C C . MET A 1 71 ? -4.503 5.011 11.216 1.00 97.19 71 MET A C 1
ATOM 538 O O . MET A 1 71 ? -4.520 5.483 10.082 1.00 97.19 71 MET A O 1
ATOM 542 N N . VAL A 1 72 ? -3.724 5.509 12.183 1.00 97.38 72 VAL A N 1
ATOM 543 C CA . VAL A 1 72 ? -2.765 6.603 11.943 1.00 97.38 72 VAL A CA 1
ATOM 544 C C . VAL A 1 72 ? -1.658 6.153 10.988 1.00 97.38 72 VAL A C 1
ATOM 546 O O . VAL A 1 72 ? -1.336 6.870 10.045 1.00 97.38 72 VAL A O 1
ATOM 549 N N . GLU A 1 73 ? -1.118 4.946 11.181 1.00 95.56 73 GLU A N 1
ATOM 550 C CA . GLU A 1 73 ? -0.139 4.344 10.265 1.00 95.56 73 GLU A CA 1
ATOM 551 C C . GLU A 1 73 ? -0.698 4.238 8.835 1.00 95.56 73 GLU A C 1
ATOM 553 O O . GLU A 1 73 ? -0.041 4.651 7.879 1.00 95.56 73 GLU A O 1
ATOM 558 N N . LEU A 1 74 ? -1.938 3.755 8.684 1.00 96.62 74 LEU A N 1
ATOM 559 C CA . LEU A 1 74 ? -2.604 3.687 7.384 1.00 96.62 74 LEU A CA 1
ATOM 560 C C . LEU A 1 74 ? -2.791 5.080 6.765 1.00 96.62 74 LEU A C 1
ATOM 562 O O . LEU A 1 74 ? -2.498 5.246 5.585 1.00 96.62 74 LEU A O 1
ATOM 566 N N . ALA A 1 75 ? -3.236 6.070 7.545 1.00 96.31 75 ALA A N 1
ATOM 567 C CA . ALA A 1 75 ? -3.445 7.436 7.070 1.00 96.31 75 ALA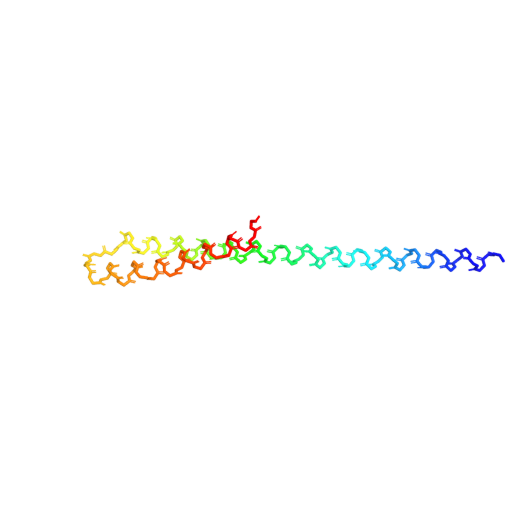 A CA 1
ATOM 568 C C . ALA A 1 75 ? -2.147 8.066 6.540 1.00 96.31 75 ALA A C 1
ATOM 570 O O . ALA A 1 75 ? -2.161 8.686 5.475 1.00 96.31 75 ALA A O 1
ATOM 571 N N . HIS A 1 76 ? -1.023 7.855 7.235 1.00 94.62 76 HIS A N 1
ATOM 572 C CA . HIS A 1 76 ? 0.293 8.289 6.766 1.00 94.62 76 HIS A CA 1
ATOM 573 C C . HIS A 1 76 ? 0.676 7.623 5.442 1.00 94.62 76 HIS A C 1
ATOM 575 O O . HIS A 1 76 ? 0.966 8.324 4.479 1.00 94.62 76 HIS A O 1
ATOM 581 N N . LEU A 1 77 ? 0.584 6.291 5.351 1.00 93.38 77 LEU A N 1
ATOM 582 C CA . LEU A 1 77 ? 0.923 5.565 4.121 1.00 93.38 77 LEU A CA 1
ATOM 583 C C . LEU A 1 77 ? 0.043 5.973 2.931 1.00 93.38 77 LEU A C 1
ATOM 585 O O . LEU A 1 77 ? 0.516 6.019 1.796 1.00 93.38 77 LEU A O 1
ATOM 589 N N . THR A 1 78 ? -1.245 6.249 3.162 1.00 93.06 78 THR A N 1
ATOM 590 C CA . THR A 1 78 ? -2.140 6.736 2.102 1.00 93.06 78 THR A CA 1
ATOM 591 C C . THR A 1 78 ? -1.834 8.173 1.706 1.00 93.06 78 THR A C 1
ATOM 593 O O . THR A 1 78 ? -1.919 8.486 0.522 1.00 93.06 78 THR A O 1
ATOM 596 N N . GLY A 1 79 ? -1.456 9.019 2.670 1.00 91.62 79 GLY A N 1
ATOM 597 C CA . GLY A 1 79 ? -1.083 10.410 2.430 1.00 91.62 79 GLY A CA 1
ATOM 598 C C . GLY A 1 79 ? 0.208 10.535 1.627 1.00 91.62 79 GLY A C 1
ATOM 599 O O . GLY A 1 79 ? 0.247 11.307 0.681 1.00 91.62 79 GLY A O 1
ATOM 600 N N . ASP A 1 80 ? 1.219 9.714 1.922 1.00 88.56 80 ASP A N 1
ATOM 601 C CA . ASP A 1 80 ? 2.493 9.702 1.185 1.00 88.56 80 ASP A CA 1
ATOM 602 C C . ASP A 1 80 ? 2.341 9.265 -0.286 1.00 88.56 80 ASP A C 1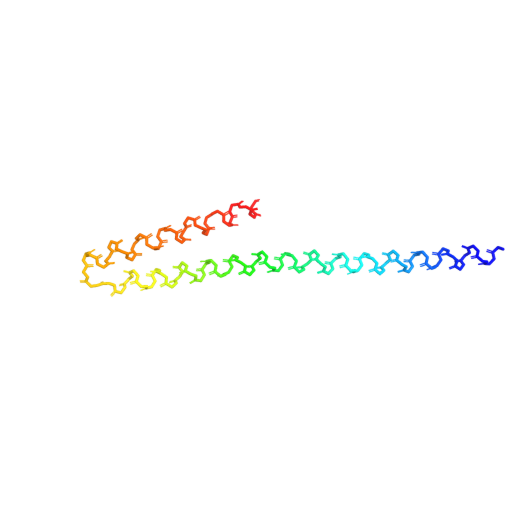
ATOM 604 O O . ASP A 1 80 ? 3.224 9.514 -1.108 1.00 88.56 80 ASP A O 1
ATOM 608 N N . ARG A 1 81 ? 1.235 8.589 -0.629 1.00 80.19 81 ARG A N 1
ATOM 609 C CA . ARG A 1 81 ? 0.947 8.117 -1.991 1.00 80.19 81 ARG A CA 1
ATOM 610 C C . ARG A 1 81 ? 0.099 9.088 -2.828 1.00 80.19 81 ARG A C 1
ATOM 612 O O . ARG A 1 81 ? 0.137 8.961 -4.053 1.00 80.19 81 ARG A O 1
ATOM 619 N N . GLN A 1 82 ? -0.714 9.951 -2.210 1.00 63.56 82 GLN A N 1
ATOM 620 C CA . GLN A 1 82 ? -1.661 10.849 -2.902 1.00 63.56 82 GLN A CA 1
ATOM 621 C C . GLN A 1 82 ? -0.991 12.122 -3.418 1.00 63.56 82 GLN A C 1
ATOM 623 O O . GLN A 1 82 ? -1.384 12.541 -4.531 1.00 63.56 82 GLN A O 1
#